Protein AF-A0A0R3Q6Y8-F1 (afdb_monomer_lite)

Organism: NCBI:txid42155

Foldseek 3Di:
DVVVVLVVVVVVLLVLLQVVCVVQVWHWDPVLLVVQVVVVCVVCVPDDSVVSNVSVVVVVVPDDCVHTTDDPDDDDPPDPDDDDPDRDDDDDPDDDDPDD

pLDDT: mean 86.02, std 10.41, range [58.12, 97.0]

Structure (mmCIF, N/CA/C/O backbone):
data_AF-A0A0R3Q6Y8-F1
#
_entry.id   AF-A0A0R3Q6Y8-F1
#
loop_
_atom_site.group_PDB
_atom_site.id
_atom_site.type_symbol
_atom_site.label_atom_id
_atom_site.label_alt_id
_atom_site.label_comp_id
_atom_site.label_asym_id
_atom_site.label_entity_id
_atom_site.label_seq_id
_atom_site.pdbx_PDB_ins_code
_atom_site.Cartn_x
_atom_site.Cartn_y
_atom_site.Cartn_z
_atom_site.occupancy
_atom_site.B_iso_or_equiv
_atom_site.auth_seq_id
_atom_site.auth_comp_id
_atom_site.auth_asym_id
_atom_site.auth_atom_id
_atom_site.pdbx_PDB_model_num
ATOM 1 N N . MET A 1 1 ? -12.384 -2.979 29.293 1.00 61.72 1 MET A N 1
ATOM 2 C CA . MET A 1 1 ? -13.392 -2.872 28.202 1.00 61.72 1 MET A CA 1
ATOM 3 C C . MET A 1 1 ? -12.976 -1.851 27.144 1.00 61.72 1 MET A C 1
ATOM 5 O O . MET A 1 1 ? -13.082 -2.192 25.974 1.00 61.72 1 MET A O 1
ATOM 9 N N . ARG A 1 2 ? -12.433 -0.680 27.525 1.00 60.44 2 ARG A N 1
ATOM 10 C CA . ARG A 1 2 ? -11.865 0.325 26.600 1.00 60.44 2 ARG A CA 1
ATOM 11 C C . ARG A 1 2 ? -10.773 -0.223 25.664 1.00 60.44 2 ARG A C 1
ATOM 13 O O . ARG A 1 2 ? -10.877 -0.033 24.459 1.00 60.44 2 ARG A O 1
ATOM 20 N N . ASP A 1 3 ? -9.827 -1.006 26.180 1.00 65.19 3 ASP A N 1
ATOM 21 C CA . ASP A 1 3 ? -8.700 -1.513 25.368 1.00 65.19 3 ASP A CA 1
ATOM 22 C C . ASP A 1 3 ? -9.150 -2.470 24.254 1.00 65.19 3 ASP A C 1
ATOM 24 O O . ASP A 1 3 ? -8.638 -2.438 23.140 1.00 65.19 3 ASP A O 1
ATOM 28 N N . LYS A 1 4 ? -10.183 -3.286 24.518 1.00 69.50 4 LYS A N 1
ATOM 29 C CA . LYS A 1 4 ? -10.769 -4.190 23.512 1.00 69.50 4 LYS A CA 1
ATOM 30 C C . LYS A 1 4 ? -11.455 -3.419 22.379 1.00 69.50 4 LYS A C 1
ATOM 32 O O . LYS A 1 4 ? -11.383 -3.841 21.229 1.00 69.50 4 LYS A O 1
ATOM 37 N N . GLN A 1 5 ? -12.108 -2.300 22.697 1.00 68.50 5 GLN A N 1
ATOM 38 C CA . GLN A 1 5 ? -12.766 -1.450 21.701 1.00 68.50 5 GLN A CA 1
ATOM 39 C C . GLN A 1 5 ? -11.740 -0.721 20.828 1.00 68.50 5 GLN A C 1
ATOM 41 O O . GLN A 1 5 ? -11.887 -0.705 19.607 1.00 68.50 5 GLN A O 1
ATOM 46 N N . GLN A 1 6 ? -10.659 -0.210 21.420 1.00 70.25 6 GLN A N 1
ATOM 47 C CA . GLN A 1 6 ? -9.568 0.416 20.667 1.00 70.25 6 GLN A CA 1
ATOM 48 C C . GLN A 1 6 ? -8.876 -0.574 19.724 1.00 70.25 6 GLN A C 1
ATOM 50 O O . GLN A 1 6 ? -8.697 -0.267 18.545 1.00 70.25 6 GLN A O 1
ATOM 55 N N . LEU A 1 7 ? -8.591 -1.795 20.196 1.00 73.31 7 LEU A N 1
ATOM 56 C CA . LEU A 1 7 ? -8.047 -2.860 19.346 1.00 73.31 7 LEU A CA 1
ATOM 57 C C . LEU A 1 7 ? -8.984 -3.191 18.173 1.00 73.31 7 LEU A C 1
ATOM 59 O O . LEU A 1 7 ? -8.539 -3.374 17.042 1.00 73.31 7 LEU A O 1
ATOM 63 N N . SER A 1 8 ? -10.295 -3.244 18.435 1.00 80.75 8 SER A N 1
ATOM 64 C CA . SER A 1 8 ? -11.294 -3.538 17.402 1.00 80.75 8 SER A CA 1
ATOM 65 C C . SER A 1 8 ? -11.358 -2.450 16.326 1.00 80.75 8 SER A C 1
ATOM 67 O O . SER A 1 8 ? -11.402 -2.767 15.138 1.00 80.75 8 SER A O 1
ATOM 69 N N . MET A 1 9 ? -11.267 -1.177 16.719 1.00 80.81 9 MET A N 1
ATOM 70 C CA . MET A 1 9 ? -11.310 -0.047 15.791 1.00 80.81 9 MET A CA 1
ATOM 71 C C . MET A 1 9 ? -10.035 0.041 14.944 1.00 80.81 9 MET A C 1
ATOM 73 O O . MET A 1 9 ? -10.101 0.325 13.749 1.00 80.81 9 MET A O 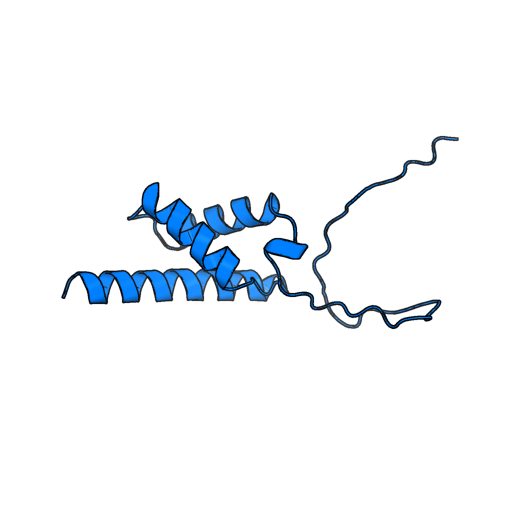1
ATOM 77 N N . LEU A 1 10 ? -8.874 -0.261 15.534 1.00 82.44 10 LEU A N 1
ATOM 78 C CA . LEU A 1 10 ? -7.610 -0.351 14.805 1.00 82.44 10 LEU A CA 1
ATOM 79 C C . LEU A 1 10 ? -7.647 -1.458 13.742 1.00 82.44 10 LEU A C 1
ATOM 81 O O . LEU A 1 10 ? -7.249 -1.227 12.601 1.00 82.44 10 LEU A O 1
ATOM 85 N N . ASN A 1 11 ? -8.191 -2.629 14.075 1.00 87.12 11 ASN A N 1
ATOM 86 C CA . ASN A 1 11 ? -8.338 -3.720 13.110 1.00 87.12 11 ASN A CA 1
ATOM 87 C C . ASN A 1 11 ? -9.257 -3.341 11.939 1.00 87.12 11 ASN A C 1
ATOM 89 O O . ASN A 1 11 ? -8.938 -3.655 10.794 1.00 87.12 11 ASN A O 1
ATOM 93 N N . ILE A 1 12 ? -10.350 -2.615 12.201 1.00 88.75 12 ILE A N 1
ATOM 94 C CA . ILE A 1 12 ? -11.248 -2.107 11.150 1.00 88.75 12 ILE A CA 1
ATOM 95 C C . ILE A 1 12 ? -10.518 -1.107 10.245 1.00 88.75 12 ILE A C 1
ATOM 97 O O . ILE A 1 12 ? -10.590 -1.222 9.020 1.00 88.75 12 ILE A O 1
ATOM 101 N N . LYS A 1 13 ? -9.776 -0.155 10.827 1.00 87.69 13 LYS A N 1
ATOM 102 C CA . LYS A 1 13 ? -8.963 0.816 10.075 1.00 87.69 13 LYS A CA 1
ATOM 103 C C . LYS A 1 13 ? -7.942 0.102 9.183 1.00 87.69 13 LYS A C 1
ATOM 105 O O . LYS A 1 13 ? -7.891 0.360 7.984 1.00 87.69 13 LYS A O 1
ATOM 110 N N . LYS A 1 14 ? -7.192 -0.852 9.741 1.00 91.38 14 LYS A N 1
ATOM 111 C CA . LYS A 1 14 ? -6.192 -1.653 9.017 1.00 91.38 14 LYS A CA 1
ATOM 112 C C . LYS A 1 14 ? -6.810 -2.453 7.867 1.00 91.38 14 LYS A C 1
ATOM 114 O O . LYS A 1 14 ? -6.264 -2.451 6.766 1.00 91.38 14 LYS A O 1
ATOM 119 N N . ALA A 1 15 ? -7.954 -3.097 8.100 1.00 92.94 15 ALA A N 1
ATOM 120 C CA . ALA A 1 15 ? -8.674 -3.840 7.069 1.00 92.94 15 ALA A CA 1
ATOM 121 C C . ALA A 1 15 ? -9.175 -2.922 5.943 1.00 92.94 15 ALA A C 1
ATOM 123 O O . ALA A 1 15 ? -8.996 -3.245 4.774 1.00 92.94 15 ALA A O 1
ATOM 124 N N . SER A 1 16 ? -9.720 -1.752 6.290 1.00 93.44 16 SER A N 1
ATOM 125 C 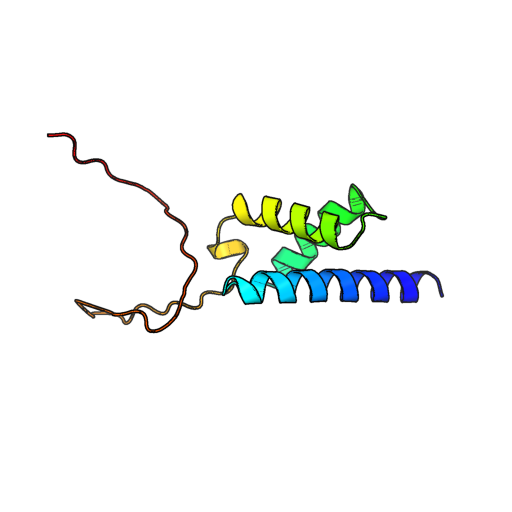CA . SER A 1 16 ? -10.223 -0.770 5.317 1.00 93.44 16 SER A CA 1
ATOM 126 C C . SER A 1 16 ? -9.102 -0.215 4.432 1.00 93.44 16 SER A C 1
ATOM 128 O O . SER A 1 16 ? -9.261 -0.086 3.219 1.00 93.44 16 SER A O 1
ATOM 130 N N . VAL A 1 17 ? -7.934 0.059 5.026 1.00 95.19 17 VAL A N 1
ATOM 131 C CA . VAL A 1 17 ? -6.724 0.434 4.284 1.00 95.19 17 VAL A CA 1
ATOM 132 C C . VAL A 1 17 ? -6.312 -0.693 3.337 1.00 95.19 17 VAL A C 1
ATOM 134 O O . VAL A 1 17 ? -6.153 -0.462 2.141 1.00 95.19 17 VAL A O 1
ATOM 137 N N . ALA A 1 18 ? -6.173 -1.923 3.839 1.00 94.38 18 ALA A N 1
ATOM 138 C CA . ALA A 1 18 ? -5.772 -3.062 3.016 1.00 94.38 18 ALA A CA 1
ATOM 139 C C . ALA A 1 18 ? -6.741 -3.308 1.844 1.00 94.38 18 ALA A C 1
ATOM 141 O O . ALA A 1 18 ? -6.294 -3.584 0.729 1.00 94.38 18 ALA A O 1
ATOM 142 N N . GLU A 1 19 ? -8.048 -3.154 2.074 1.00 95.06 19 GLU A N 1
ATOM 143 C CA . GLU A 1 19 ? -9.069 -3.275 1.036 1.00 95.06 19 GLU A CA 1
ATOM 144 C C . GLU A 1 19 ? -8.869 -2.231 -0.067 1.00 95.06 19 GLU A C 1
ATOM 146 O O . GLU A 1 19 ? -8.837 -2.593 -1.244 1.00 95.06 19 GLU A O 1
ATOM 151 N N . LEU A 1 20 ? -8.678 -0.952 0.276 1.00 94.44 20 LEU A N 1
ATOM 152 C CA . LEU A 1 20 ? -8.466 0.077 -0.742 1.00 94.44 20 LEU A CA 1
ATOM 153 C C . LEU A 1 20 ? -7.191 -0.184 -1.551 1.00 94.44 20 LEU A C 1
ATOM 155 O O . LEU A 1 20 ? -7.228 -0.156 -2.777 1.00 94.44 20 LEU A O 1
ATOM 159 N N . PHE A 1 21 ? -6.072 -0.476 -0.888 1.00 95.12 21 PHE A N 1
ATOM 160 C CA . PHE A 1 21 ? -4.806 -0.730 -1.579 1.00 95.12 21 PHE A CA 1
ATOM 161 C C . PHE A 1 21 ? -4.877 -1.950 -2.506 1.00 95.12 21 PHE A C 1
ATOM 163 O O . PHE A 1 21 ? -4.272 -1.940 -3.581 1.00 95.12 21 PHE A O 1
ATOM 170 N N . SER A 1 22 ? -5.678 -2.962 -2.154 1.00 93.50 22 SER A N 1
ATOM 171 C CA . SER A 1 22 ? -5.907 -4.113 -3.030 1.00 93.50 22 SER A CA 1
ATOM 172 C C . SER A 1 22 ? -6.559 -3.728 -4.365 1.00 93.50 22 SER A C 1
ATOM 174 O O . SER A 1 22 ? -6.203 -4.309 -5.390 1.00 93.50 22 SER A O 1
ATOM 176 N N . LYS A 1 23 ? -7.413 -2.689 -4.385 1.00 93.25 23 LYS A N 1
ATOM 177 C CA . LYS A 1 23 ? -8.035 -2.145 -5.611 1.00 93.25 23 LYS A CA 1
ATOM 178 C C . LYS A 1 23 ? -7.012 -1.480 -6.539 1.00 93.25 23 LYS A C 1
ATOM 180 O O . LYS A 1 23 ? -7.251 -1.393 -7.735 1.00 93.25 23 LYS A O 1
ATOM 185 N N . PHE A 1 24 ? -5.860 -1.072 -6.005 1.00 90.75 24 PHE A N 1
ATOM 186 C CA . PHE A 1 24 ? -4.722 -0.540 -6.763 1.00 90.75 24 PHE A CA 1
ATOM 187 C C . PHE A 1 24 ? -3.648 -1.594 -7.058 1.00 90.75 24 PHE A C 1
ATOM 189 O O . PHE A 1 24 ? -2.514 -1.253 -7.380 1.00 90.75 24 PHE A O 1
ATOM 196 N N . ASN A 1 25 ? -3.967 -2.884 -6.912 1.00 91.62 25 ASN A N 1
ATOM 197 C CA . ASN A 1 25 ? -3.019 -3.992 -7.049 1.00 91.62 25 ASN A CA 1
ATOM 198 C C . ASN A 1 25 ? -1.841 -3.944 -6.060 1.00 91.62 25 ASN A C 1
ATOM 200 O O . ASN A 1 25 ? -0.863 -4.679 -6.224 1.00 91.62 25 ASN A O 1
ATOM 204 N N . VAL A 1 26 ? -1.955 -3.180 -4.974 1.00 94.19 26 VAL A N 1
ATOM 205 C CA . VAL A 1 26 ? -0.930 -3.074 -3.933 1.00 94.19 26 VAL A CA 1
ATOM 206 C C . VAL A 1 26 ? -1.246 -4.029 -2.789 1.00 94.19 26 VAL A C 1
ATOM 208 O O . VAL A 1 26 ? -2.374 -4.135 -2.315 1.00 94.19 26 VAL A O 1
ATOM 211 N N . THR A 1 27 ? -0.221 -4.727 -2.308 1.00 95.44 27 THR A N 1
ATOM 212 C CA . THR A 1 27 ? -0.304 -5.505 -1.071 1.00 95.44 27 THR A CA 1
ATOM 213 C C . THR A 1 27 ? 0.720 -4.955 -0.097 1.00 95.44 27 THR A C 1
ATOM 215 O O . THR A 1 27 ? 1.916 -5.185 -0.262 1.00 95.44 27 THR A O 1
ATOM 218 N N . LEU A 1 28 ? 0.259 -4.214 0.908 1.00 96.56 28 LEU A N 1
ATOM 219 C CA . LEU A 1 28 ? 1.136 -3.610 1.907 1.00 96.56 28 LEU A CA 1
ATOM 220 C C . LEU A 1 28 ? 1.815 -4.679 2.771 1.00 96.56 28 LEU A C 1
ATOM 222 O O . LEU A 1 28 ? 1.260 -5.752 3.043 1.00 96.56 28 LEU A O 1
ATOM 226 N N . LYS A 1 29 ? 3.033 -4.387 3.224 1.00 96.94 29 LYS A N 1
ATOM 227 C CA . LYS A 1 29 ? 3.659 -5.167 4.289 1.00 96.94 29 LYS A CA 1
ATOM 228 C C . LYS A 1 29 ? 2.989 -4.826 5.609 1.00 96.94 29 LYS A C 1
ATOM 230 O O . LYS A 1 29 ? 2.767 -3.665 5.931 1.00 96.94 29 LYS A O 1
ATOM 235 N N . GLU A 1 30 ? 2.709 -5.860 6.388 1.00 94.69 30 GLU A N 1
ATOM 236 C CA . GLU A 1 30 ? 1.996 -5.701 7.650 1.00 94.69 30 GLU A CA 1
ATOM 237 C C . GLU A 1 30 ? 2.793 -4.892 8.678 1.00 94.69 30 GLU A C 1
ATOM 239 O O . GLU A 1 30 ? 2.220 -4.016 9.314 1.00 94.69 30 GLU A O 1
ATOM 244 N N . ALA A 1 31 ? 4.100 -5.150 8.798 1.00 95.50 31 ALA A N 1
ATOM 245 C CA . ALA A 1 31 ? 4.976 -4.413 9.708 1.00 95.50 31 ALA A CA 1
ATOM 246 C C . ALA A 1 31 ? 4.974 -2.909 9.397 1.00 95.50 31 ALA A C 1
ATOM 248 O O . ALA A 1 31 ? 4.678 -2.109 10.274 1.00 95.50 31 ALA A O 1
ATOM 249 N N . TRP A 1 32 ? 5.165 -2.549 8.123 1.00 97.00 32 TRP A N 1
ATOM 250 C CA . TRP A 1 32 ? 5.128 -1.157 7.673 1.00 97.00 32 TRP A CA 1
ATOM 251 C C . TRP A 1 32 ? 3.776 -0.489 7.961 1.00 97.00 32 TRP A C 1
ATOM 253 O O . TRP A 1 32 ? 3.729 0.620 8.479 1.00 97.00 32 TRP A O 1
ATOM 263 N N . LEU A 1 33 ? 2.658 -1.171 7.681 1.00 95.38 33 LEU A N 1
ATOM 264 C CA . LEU A 1 33 ? 1.330 -0.618 7.958 1.00 95.38 33 LEU A CA 1
ATOM 265 C C . LEU A 1 33 ? 1.090 -0.425 9.463 1.00 95.38 33 LEU A C 1
ATOM 267 O O . LEU A 1 33 ? 0.470 0.559 9.856 1.00 95.38 33 LEU A O 1
ATOM 271 N N . ASN A 1 34 ? 1.571 -1.344 10.302 1.00 93.50 34 ASN A N 1
ATOM 272 C CA . ASN A 1 34 ? 1.470 -1.201 11.752 1.00 93.50 34 ASN A CA 1
ATOM 273 C C . ASN A 1 34 ? 2.268 0.016 12.243 1.00 93.50 34 ASN A C 1
ATOM 275 O O . ASN A 1 34 ? 1.715 0.812 12.991 1.00 93.50 34 ASN A O 1
ATOM 279 N N . GLU A 1 35 ? 3.508 0.191 11.776 1.00 93.69 35 GLU A N 1
ATOM 280 C CA . GLU A 1 35 ? 4.363 1.337 12.127 1.00 93.69 35 GLU A CA 1
ATOM 281 C C . GLU A 1 35 ? 3.724 2.669 11.713 1.00 93.69 35 GLU A C 1
ATOM 283 O O . GLU A 1 35 ? 3.662 3.610 12.504 1.00 93.69 35 GLU A O 1
ATOM 288 N N . VAL A 1 36 ? 3.180 2.745 10.494 1.00 93.56 36 VAL A N 1
ATOM 289 C CA . VAL A 1 36 ? 2.484 3.950 10.020 1.00 93.56 36 VAL A CA 1
ATOM 290 C C . VAL A 1 36 ? 1.239 4.229 10.855 1.00 93.56 36 VAL A C 1
ATOM 292 O O . VAL A 1 36 ? 0.999 5.371 11.229 1.00 93.56 36 VAL A O 1
ATOM 295 N N . LEU A 1 37 ? 0.432 3.212 11.165 1.00 90.50 37 LEU A N 1
ATOM 296 C CA . LEU A 1 37 ? -0.763 3.408 11.985 1.00 90.50 37 LEU A CA 1
ATOM 297 C C . LEU A 1 37 ? -0.417 3.812 13.421 1.00 90.50 37 LEU A C 1
ATOM 299 O O . LEU A 1 37 ? -1.129 4.639 13.977 1.00 90.50 37 LEU A O 1
ATOM 303 N N . GLU A 1 38 ? 0.658 3.280 14.001 1.00 89.06 38 GLU A N 1
ATOM 304 C CA . GLU A 1 38 ? 1.161 3.691 15.316 1.00 89.06 38 GLU A CA 1
ATOM 305 C C . GLU A 1 38 ? 1.605 5.160 15.297 1.00 89.06 38 GLU A C 1
ATOM 307 O O . GLU A 1 38 ? 1.151 5.954 16.121 1.00 89.06 38 GLU A O 1
ATOM 312 N N . TYR A 1 39 ? 2.387 5.554 14.288 1.00 88.69 39 TYR A N 1
ATOM 313 C CA . TYR A 1 39 ? 2.785 6.945 14.075 1.00 88.69 39 TYR A CA 1
ATOM 314 C C . TYR A 1 39 ? 1.572 7.880 13.927 1.00 88.69 39 TYR A C 1
ATOM 316 O O . TYR A 1 39 ? 1.476 8.908 14.596 1.00 88.69 39 TYR A O 1
ATOM 324 N N . LEU A 1 40 ? 0.591 7.502 13.103 1.00 85.38 40 LEU A N 1
ATOM 325 C CA . LEU A 1 40 ? -0.618 8.299 12.887 1.00 85.38 40 LEU A CA 1
ATOM 326 C C . LEU A 1 40 ? -1.548 8.320 14.108 1.00 85.38 40 LEU A C 1
ATOM 328 O O . LEU A 1 40 ? -2.275 9.293 14.293 1.00 85.38 40 LEU A O 1
ATOM 332 N N . GLN A 1 41 ? -1.555 7.275 14.939 1.00 75.56 41 GLN A N 1
ATOM 333 C CA . GLN A 1 41 ? -2.324 7.243 16.185 1.00 75.56 41 GLN A CA 1
ATOM 334 C C . GLN A 1 41 ? -1.763 8.195 17.238 1.00 75.56 41 GLN A C 1
ATOM 336 O O . GLN A 1 41 ? -2.555 8.814 17.949 1.00 75.56 41 GLN A O 1
ATOM 341 N N . LEU A 1 42 ? -0.436 8.340 17.312 1.00 59.81 42 LEU A N 1
ATOM 342 C CA . LEU A 1 42 ? 0.213 9.322 18.187 1.00 59.81 42 LEU A CA 1
ATOM 343 C C . LEU A 1 42 ? -0.192 10.756 17.817 1.00 59.81 42 LEU A C 1
ATOM 345 O O . LEU A 1 42 ? -0.391 11.584 18.701 1.00 59.81 42 LEU A O 1
ATOM 349 N N . GLU A 1 43 ? -0.387 11.023 16.526 1.00 59.62 43 GLU A N 1
ATOM 350 C CA . GLU A 1 43 ? -0.742 12.349 16.012 1.00 59.62 43 GLU A CA 1
ATOM 351 C C . GLU A 1 43 ? -2.265 12.597 15.943 1.00 59.62 43 GLU A C 1
ATOM 353 O O . GLU A 1 43 ? -2.716 13.738 16.051 1.00 59.62 43 GLU A O 1
ATOM 358 N N . ARG A 1 44 ? -3.090 11.557 15.719 1.00 65.62 44 ARG A N 1
ATOM 359 C CA . ARG A 1 44 ? -4.531 11.679 15.397 1.00 65.62 44 ARG A CA 1
ATOM 360 C C . ARG A 1 44 ? -5.378 10.483 15.862 1.00 65.62 44 ARG A C 1
ATOM 362 O O . ARG A 1 44 ? -6.078 9.858 15.059 1.00 65.62 44 ARG A O 1
ATOM 369 N N . ALA A 1 45 ? -5.352 10.175 17.160 1.00 61.56 45 ALA A N 1
ATOM 370 C CA . ALA A 1 45 ? -6.038 9.024 17.771 1.00 61.56 45 ALA A CA 1
ATOM 371 C C . ALA A 1 45 ? -7.519 8.827 17.346 1.00 61.56 45 ALA A C 1
ATOM 373 O O . ALA A 1 45 ? -7.966 7.685 17.196 1.00 61.56 45 ALA A O 1
ATOM 374 N N . ASP A 1 46 ? -8.243 9.910 17.039 1.00 74.00 46 ASP A N 1
ATOM 375 C CA . ASP A 1 46 ? -9.674 9.893 16.693 1.00 74.00 46 ASP A CA 1
ATOM 376 C C . ASP A 1 46 ? -9.990 10.115 15.202 1.00 74.00 46 ASP A C 1
ATOM 378 O O . ASP A 1 46 ? -11.149 10.307 14.838 1.00 74.00 46 ASP A O 1
ATOM 382 N N . ALA A 1 47 ? -8.995 10.066 14.308 1.00 82.81 47 ALA A N 1
ATOM 383 C CA . ALA A 1 47 ? -9.253 10.218 12.874 1.00 82.81 47 ALA A CA 1
ATOM 384 C C . ALA A 1 47 ? -10.209 9.130 12.347 1.00 82.81 47 ALA A C 1
ATOM 386 O O . ALA A 1 47 ? -10.090 7.945 12.697 1.00 82.81 47 ALA A O 1
ATOM 387 N N . ASP A 1 48 ? -11.143 9.535 11.489 1.00 88.50 48 ASP A N 1
ATOM 388 C CA . ASP A 1 48 ? -12.070 8.634 10.814 1.00 88.50 48 ASP A CA 1
ATOM 389 C C . ASP A 1 48 ? -11.356 7.773 9.754 1.00 88.50 48 ASP A C 1
ATOM 391 O O . ASP A 1 48 ? -10.192 7.987 9.403 1.00 88.50 48 ASP A O 1
ATOM 395 N N . ILE A 1 49 ? -12.035 6.728 9.271 1.00 89.50 49 ILE A N 1
ATOM 396 C CA . ILE A 1 49 ? -11.444 5.764 8.330 1.00 89.50 49 ILE A CA 1
ATOM 397 C C . ILE A 1 49 ? -10.975 6.439 7.024 1.00 89.50 49 ILE A C 1
ATOM 399 O O . ILE A 1 49 ? -9.844 6.161 6.624 1.00 89.50 49 ILE A O 1
ATOM 403 N N . PRO A 1 50 ? -11.755 7.330 6.374 1.00 91.88 50 PRO A N 1
ATOM 404 C CA . PRO A 1 50 ? -11.299 8.042 5.179 1.00 91.88 50 PRO A CA 1
ATOM 405 C C . PRO A 1 50 ? -10.020 8.853 5.404 1.00 91.88 50 PRO A C 1
ATOM 407 O O . PRO A 1 50 ? -9.096 8.759 4.597 1.00 91.88 50 PRO A O 1
ATOM 410 N N . THR A 1 51 ? -9.919 9.583 6.521 1.00 91.75 51 THR A N 1
ATOM 411 C CA . THR A 1 51 ? -8.707 10.347 6.848 1.00 91.75 51 THR A CA 1
ATOM 412 C C . THR A 1 51 ? -7.513 9.422 7.061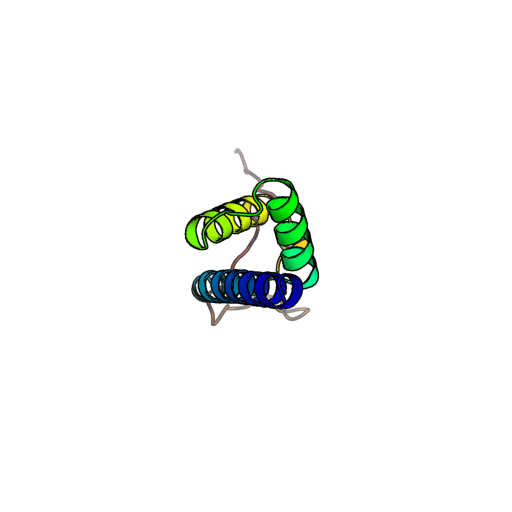 1.00 91.75 51 THR A C 1
ATOM 414 O O . THR A 1 51 ? -6.434 9.683 6.538 1.00 91.75 51 THR A O 1
ATOM 417 N N . ILE A 1 52 ? -7.688 8.311 7.785 1.00 91.88 52 ILE A N 1
ATOM 418 C CA . ILE A 1 52 ? -6.615 7.325 7.984 1.00 91.88 52 ILE A CA 1
ATOM 419 C C . ILE A 1 52 ? -6.149 6.744 6.650 1.00 91.88 52 ILE A C 1
ATOM 421 O O . ILE A 1 52 ? -4.950 6.633 6.416 1.00 91.88 52 ILE A O 1
ATOM 425 N N . ILE A 1 53 ? -7.083 6.400 5.767 1.00 93.25 53 ILE A N 1
ATOM 426 C CA . ILE A 1 53 ? -6.775 5.896 4.432 1.00 93.25 53 ILE A CA 1
ATOM 427 C C . ILE A 1 53 ? -5.941 6.908 3.645 1.00 93.25 53 ILE A C 1
ATOM 429 O O . ILE A 1 53 ? -4.910 6.532 3.087 1.00 93.25 53 ILE A O 1
ATOM 433 N N . GLN A 1 54 ? -6.362 8.175 3.620 1.00 93.81 54 GLN A N 1
ATOM 434 C CA . GLN A 1 54 ? -5.636 9.231 2.924 1.00 93.81 54 GLN A CA 1
ATOM 435 C C . GLN A 1 54 ? -4.221 9.399 3.491 1.00 93.81 54 GLN A C 1
ATOM 437 O O . GLN A 1 54 ? -3.255 9.417 2.733 1.00 93.81 54 GLN A O 1
ATOM 442 N N . LEU A 1 55 ? -4.079 9.453 4.816 1.00 93.56 55 LEU A N 1
ATOM 443 C CA . LEU A 1 55 ? -2.779 9.621 5.464 1.00 93.56 55 LEU A CA 1
ATOM 444 C C . LEU A 1 55 ? -1.852 8.428 5.206 1.00 93.56 55 LEU A C 1
ATOM 446 O O . LEU A 1 55 ? -0.676 8.620 4.909 1.00 93.56 55 LEU A O 1
ATOM 450 N N . VAL A 1 56 ? -2.361 7.193 5.262 1.00 95.12 56 VAL A N 1
ATOM 451 C CA . VAL A 1 56 ? -1.562 6.006 4.916 1.00 95.12 56 VAL A CA 1
ATOM 452 C C . VAL A 1 56 ? -1.165 6.026 3.440 1.00 95.12 56 VAL A C 1
ATOM 454 O O . VAL A 1 56 ? -0.041 5.656 3.109 1.00 95.12 56 VAL A O 1
ATOM 457 N N . TYR A 1 57 ? -2.058 6.469 2.552 1.00 95.56 57 TYR A N 1
ATOM 458 C CA . TYR A 1 57 ? -1.750 6.642 1.134 1.00 95.56 57 TYR A CA 1
ATOM 459 C C . TYR A 1 57 ? -0.624 7.654 0.905 1.00 95.56 57 TYR A C 1
ATOM 461 O O . TYR A 1 57 ? 0.321 7.356 0.177 1.00 95.56 57 TYR A O 1
ATOM 469 N N . GLU A 1 58 ? -0.671 8.806 1.572 1.00 94.94 58 GLU A N 1
ATOM 470 C CA . GLU A 1 58 ? 0.389 9.815 1.512 1.00 94.94 58 GLU A CA 1
ATOM 471 C C . GLU A 1 58 ? 1.723 9.254 2.029 1.00 94.94 58 GLU A C 1
ATOM 473 O O . GLU A 1 58 ? 2.738 9.348 1.341 1.00 94.94 58 GLU A O 1
ATOM 478 N N . GLN A 1 59 ? 1.724 8.582 3.187 1.00 95.62 59 GLN A N 1
ATOM 479 C CA . GLN A 1 59 ? 2.926 7.930 3.726 1.00 95.62 59 GLN A CA 1
ATOM 480 C C . GLN A 1 59 ? 3.484 6.863 2.773 1.00 95.62 59 GLN A C 1
ATOM 482 O O . GLN A 1 59 ? 4.699 6.743 2.605 1.00 95.62 59 GLN A O 1
ATOM 487 N N . TRP A 1 60 ? 2.611 6.096 2.118 1.00 96.88 60 TRP A N 1
ATOM 488 C CA . TRP A 1 60 ? 3.009 5.092 1.135 1.00 96.88 60 TRP A CA 1
ATOM 489 C C . TRP A 1 60 ? 3.639 5.719 -0.113 1.00 96.88 60 TRP A C 1
ATOM 491 O O . TRP A 1 60 ? 4.658 5.215 -0.581 1.00 96.88 60 TRP A O 1
ATOM 501 N N . LEU A 1 61 ? 3.080 6.825 -0.616 1.00 95.38 61 LEU A N 1
ATOM 502 C CA . LEU A 1 61 ? 3.560 7.515 -1.816 1.00 95.38 61 LEU A CA 1
ATOM 503 C C . LEU A 1 61 ? 5.004 8.017 -1.665 1.00 95.38 61 LEU A C 1
ATOM 505 O O . LEU A 1 61 ? 5.772 7.989 -2.625 1.00 95.38 61 LEU A O 1
ATOM 509 N N . PHE A 1 62 ? 5.380 8.441 -0.456 1.00 95.00 62 PHE A N 1
ATOM 510 C CA . PHE A 1 62 ? 6.738 8.888 -0.132 1.00 95.00 62 PHE A CA 1
ATOM 511 C C . PHE A 1 62 ? 7.651 7.772 0.402 1.00 95.00 62 PHE A C 1
ATOM 513 O O . PHE A 1 62 ? 8.819 8.021 0.699 1.00 95.00 62 PHE A O 1
ATOM 520 N N . SER A 1 63 ? 7.154 6.539 0.507 1.00 95.50 63 SER A N 1
ATOM 521 C CA . SER A 1 63 ? 7.938 5.388 0.955 1.00 95.50 63 SER A CA 1
ATOM 522 C C . SER A 1 63 ? 8.594 4.657 -0.212 1.00 95.50 63 SER A C 1
ATOM 524 O O . SER A 1 63 ? 8.052 4.572 -1.313 1.00 95.50 63 SER A O 1
ATOM 526 N N . GLU A 1 64 ? 9.736 4.015 0.039 1.00 95.19 64 GLU A N 1
ATOM 527 C CA . GLU A 1 64 ? 10.241 3.031 -0.915 1.00 95.19 64 GLU A CA 1
ATOM 528 C C . GLU A 1 64 ? 9.313 1.808 -0.982 1.00 95.19 64 GLU A C 1
ATOM 530 O O . GLU A 1 64 ? 9.020 1.190 0.048 1.00 95.19 64 GLU A O 1
ATOM 535 N N . LEU A 1 65 ? 8.915 1.385 -2.190 1.00 94.25 65 LEU A N 1
ATOM 536 C CA . LEU A 1 65 ? 8.079 0.190 -2.380 1.00 94.25 65 LEU A CA 1
ATOM 537 C C . LEU A 1 65 ? 8.740 -1.077 -1.830 1.00 94.25 65 LEU A C 1
ATOM 539 O O . LEU A 1 65 ? 8.047 -1.963 -1.332 1.00 94.25 65 LEU A O 1
ATOM 543 N N . SER A 1 66 ? 10.074 -1.148 -1.871 1.00 93.25 66 SER A N 1
ATOM 544 C CA . SER A 1 66 ? 10.865 -2.221 -1.257 1.00 93.25 66 SER A CA 1
ATOM 545 C C . SER A 1 66 ? 10.605 -2.358 0.238 1.00 93.25 66 SER A C 1
ATOM 547 O O . SER A 1 66 ? 10.738 -3.465 0.755 1.00 93.25 66 SER A O 1
ATOM 549 N N . ASN A 1 67 ? 10.203 -1.286 0.924 1.00 95.56 67 ASN A N 1
ATOM 550 C CA . ASN A 1 67 ? 9.922 -1.270 2.356 1.00 95.56 67 ASN A CA 1
ATOM 551 C C . ASN A 1 67 ? 8.425 -1.419 2.633 1.00 95.56 67 ASN A C 1
ATOM 553 O O . ASN A 1 67 ? 8.050 -2.238 3.470 1.00 95.56 67 ASN A O 1
ATOM 557 N N . SER A 1 68 ? 7.577 -0.709 1.888 1.00 96.38 68 SER A N 1
ATOM 558 C CA . SER A 1 68 ? 6.139 -0.611 2.169 1.00 96.38 68 SER A CA 1
ATOM 559 C C . SER A 1 68 ? 5.288 -1.727 1.562 1.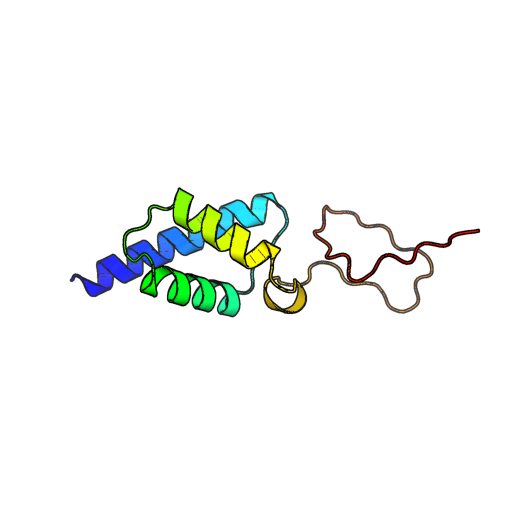00 96.38 68 SER A C 1
ATOM 561 O O . SER A 1 68 ? 4.222 -2.055 2.083 1.00 96.38 68 SER A O 1
ATOM 563 N N . THR A 1 69 ? 5.743 -2.342 0.467 1.00 96.06 69 THR A N 1
ATOM 564 C CA . THR A 1 69 ? 4.903 -3.182 -0.399 1.00 96.06 69 THR A CA 1
ATOM 565 C C . THR A 1 69 ? 5.496 -4.578 -0.578 1.00 96.06 69 THR A C 1
ATOM 567 O O . THR A 1 69 ? 6.711 -4.772 -0.632 1.00 96.06 69 THR A O 1
ATOM 570 N N . ARG A 1 70 ? 4.638 -5.599 -0.640 1.00 93.69 70 ARG A N 1
ATOM 571 C CA . ARG A 1 70 ? 5.045 -6.966 -0.975 1.00 93.69 70 ARG A CA 1
ATOM 572 C C . ARG A 1 70 ? 5.300 -7.066 -2.485 1.00 93.69 70 ARG A C 1
ATOM 574 O O . ARG A 1 70 ? 4.423 -6.687 -3.262 1.00 93.69 70 ARG A O 1
ATOM 581 N N . PRO A 1 71 ? 6.455 -7.598 -2.918 1.00 87.88 71 PRO A N 1
ATOM 582 C CA . PRO A 1 71 ? 6.762 -7.722 -4.337 1.00 87.88 71 PRO A CA 1
ATOM 583 C C . PRO A 1 71 ? 5.818 -8.729 -5.007 1.00 87.88 71 PRO A C 1
ATOM 585 O O . PRO A 1 71 ? 5.695 -9.866 -4.550 1.00 87.88 71 PRO A O 1
ATOM 588 N N . LYS A 1 72 ? 5.169 -8.308 -6.098 1.00 83.75 72 LYS A N 1
ATOM 589 C CA . LYS A 1 72 ? 4.354 -9.178 -6.967 1.00 83.75 72 LYS A CA 1
ATOM 590 C C . LYS A 1 72 ? 5.073 -9.570 -8.255 1.00 83.75 72 LYS A C 1
ATOM 592 O O . LYS A 1 72 ? 4.873 -10.671 -8.753 1.00 83.75 72 LYS A O 1
ATOM 597 N N . ILE A 1 73 ? 5.947 -8.699 -8.758 1.00 80.44 73 ILE A N 1
ATOM 598 C CA . ILE A 1 73 ? 6.734 -8.963 -9.962 1.00 80.44 73 ILE A CA 1
ATOM 599 C C . ILE A 1 73 ? 7.892 -9.890 -9.596 1.00 80.44 73 ILE A C 1
ATOM 601 O O . ILE A 1 73 ? 8.692 -9.584 -8.709 1.00 80.44 73 ILE A O 1
ATOM 605 N N . ARG A 1 74 ? 8.006 -11.008 -10.310 1.00 76.38 74 ARG A N 1
ATOM 606 C CA . ARG A 1 74 ? 9.209 -11.841 -10.328 1.00 76.38 74 ARG A CA 1
ATOM 607 C C . ARG A 1 74 ? 9.772 -11.781 -11.734 1.00 76.38 74 ARG A C 1
ATOM 609 O O . ARG A 1 74 ? 9.161 -12.312 -12.651 1.00 76.38 74 ARG A O 1
ATOM 616 N N . LEU A 1 75 ? 10.907 -11.108 -11.899 1.00 75.69 75 LEU A N 1
ATOM 617 C CA . LEU A 1 75 ? 11.602 -11.098 -13.179 1.00 75.69 75 LEU A CA 1
ATOM 618 C C . LEU A 1 75 ? 12.350 -12.430 -13.325 1.00 75.69 75 LEU A C 1
ATOM 620 O O . LEU A 1 75 ? 13.190 -12.733 -12.471 1.00 75.69 75 LEU A O 1
ATOM 624 N N . PRO A 1 76 ? 12.036 -13.248 -14.341 1.00 78.19 76 PRO A N 1
ATOM 625 C CA . PRO A 1 76 ? 12.760 -14.485 -14.575 1.00 78.19 76 PRO A CA 1
ATOM 626 C C . PRO A 1 76 ? 14.228 -14.166 -14.881 1.00 78.19 76 PRO A C 1
ATOM 628 O O . PRO A 1 76 ? 14.522 -13.278 -15.690 1.00 78.19 76 PRO A O 1
ATOM 631 N N . PRO A 1 77 ? 15.179 -14.855 -14.228 1.00 75.88 77 PRO A N 1
ATOM 632 C CA . PRO A 1 77 ? 16.578 -14.648 -14.537 1.00 75.88 77 PRO A CA 1
ATOM 633 C C . PRO A 1 77 ? 16.819 -15.117 -15.980 1.00 75.88 77 PRO A C 1
ATOM 635 O O . PRO A 1 77 ? 16.360 -16.187 -16.373 1.00 75.88 77 PRO A O 1
ATOM 638 N N . PHE A 1 78 ? 17.550 -14.319 -16.760 1.00 77.12 78 PHE A N 1
ATOM 639 C CA . PHE A 1 78 ? 17.996 -14.627 -18.131 1.00 77.12 78 PHE A CA 1
ATOM 640 C C . PHE A 1 78 ? 16.969 -14.485 -19.272 1.00 77.12 78 PHE A C 1
ATOM 642 O O . PHE A 1 78 ? 17.320 -14.759 -20.423 1.00 77.12 78 PHE A O 1
ATOM 649 N N . GLU A 1 79 ? 15.750 -13.995 -19.029 1.00 77.81 79 GLU A N 1
ATOM 650 C CA . GLU A 1 79 ? 14.841 -13.658 -20.133 1.00 77.81 79 GLU A CA 1
ATOM 651 C C . GLU A 1 79 ? 15.205 -12.324 -20.795 1.00 77.81 79 GLU A C 1
ATOM 653 O O . GLU A 1 79 ? 15.407 -11.302 -20.143 1.00 77.81 79 GLU A O 1
ATOM 658 N N . LYS A 1 80 ? 15.255 -12.321 -22.134 1.00 77.56 80 LYS A N 1
ATOM 659 C CA . LYS A 1 80 ? 15.469 -11.099 -22.931 1.00 77.56 80 LYS A CA 1
ATOM 660 C C . LYS A 1 80 ? 14.206 -10.247 -23.065 1.00 77.56 80 LYS A C 1
ATOM 662 O O . LYS A 1 80 ? 14.301 -9.067 -23.391 1.00 77.56 80 LYS A O 1
ATOM 667 N N . LYS A 1 81 ? 13.034 -10.861 -22.903 1.00 80.75 81 LYS A N 1
ATOM 668 C CA . LYS A 1 81 ? 11.718 -10.228 -22.991 1.00 80.75 81 LYS A CA 1
ATOM 669 C C . LYS A 1 81 ? 10.789 -10.945 -22.027 1.00 80.75 81 LYS A C 1
ATOM 671 O O . LYS A 1 81 ? 10.676 -12.160 -22.110 1.00 80.75 81 LYS A O 1
ATOM 676 N N . THR A 1 82 ? 10.096 -10.174 -21.206 1.00 79.62 82 THR A N 1
ATOM 677 C CA . THR A 1 82 ? 9.047 -10.653 -20.310 1.00 79.62 82 THR A CA 1
ATOM 678 C C . THR A 1 82 ? 7.816 -9.788 -20.549 1.00 79.62 82 THR A C 1
ATOM 680 O O . THR A 1 82 ? 7.937 -8.581 -20.769 1.00 79.62 82 THR A O 1
ATOM 683 N N . ALA A 1 83 ? 6.640 -10.407 -20.536 1.00 82.06 83 ALA A N 1
ATOM 684 C CA . ALA A 1 83 ? 5.363 -9.710 -20.540 1.00 82.06 83 ALA A CA 1
ATOM 685 C C . ALA A 1 83 ? 4.737 -9.812 -19.146 1.00 82.06 83 ALA A C 1
ATOM 687 O O . ALA A 1 83 ? 4.883 -10.831 -18.474 1.00 82.06 83 ALA A O 1
ATOM 688 N N . LEU A 1 84 ? 4.056 -8.752 -18.720 1.00 82.88 84 LEU A N 1
ATOM 689 C CA . LEU A 1 84 ? 3.250 -8.753 -17.505 1.00 82.88 84 LEU A CA 1
ATOM 690 C C . LEU A 1 84 ? 1.809 -9.084 -17.896 1.00 82.88 84 LEU A C 1
ATOM 692 O O . LEU A 1 84 ? 1.259 -8.470 -18.807 1.00 82.88 84 LEU A O 1
ATOM 696 N N . ASP A 1 85 ? 1.225 -10.067 -17.223 1.00 84.00 85 ASP A N 1
ATOM 697 C CA . ASP A 1 85 ? -0.157 -10.522 -17.412 1.00 84.00 85 ASP A CA 1
ATOM 698 C C . ASP A 1 85 ? -1.152 -9.824 -16.472 1.00 84.00 85 ASP A C 1
ATOM 700 O O . ASP A 1 85 ? -2.356 -10.068 -16.530 1.00 84.00 85 ASP A O 1
ATOM 704 N N . SER A 1 86 ? -0.643 -8.968 -15.588 1.00 84.06 86 SER A N 1
ATOM 705 C CA . SER A 1 86 ? -1.394 -8.329 -14.520 1.00 84.06 86 SER A CA 1
ATOM 706 C C . SER A 1 86 ? -0.896 -6.911 -14.268 1.00 84.06 86 SER A C 1
ATOM 708 O O . SER A 1 86 ? 0.272 -6.580 -14.498 1.00 84.06 86 SER A O 1
ATOM 710 N N . ASP A 1 87 ? -1.803 -6.073 -13.774 1.00 88.25 87 ASP A N 1
ATOM 711 C CA . ASP A 1 87 ? -1.490 -4.707 -13.382 1.00 88.25 87 ASP A CA 1
ATOM 712 C C . ASP A 1 87 ? -0.588 -4.709 -12.148 1.00 88.25 87 ASP A C 1
ATOM 714 O O . ASP A 1 87 ? -0.879 -5.330 -11.118 1.00 88.25 87 ASP A O 1
ATOM 718 N N . VAL A 1 88 ? 0.518 -3.976 -12.243 1.00 87.94 88 VAL A N 1
ATOM 719 C CA . VAL A 1 88 ? 1.529 -3.906 -11.191 1.00 87.94 88 VAL A CA 1
ATOM 720 C C . VAL A 1 88 ? 1.943 -2.469 -10.934 1.00 87.94 88 VAL A C 1
ATOM 722 O O . VAL A 1 88 ? 2.099 -1.662 -11.847 1.00 87.94 88 VAL A O 1
ATOM 7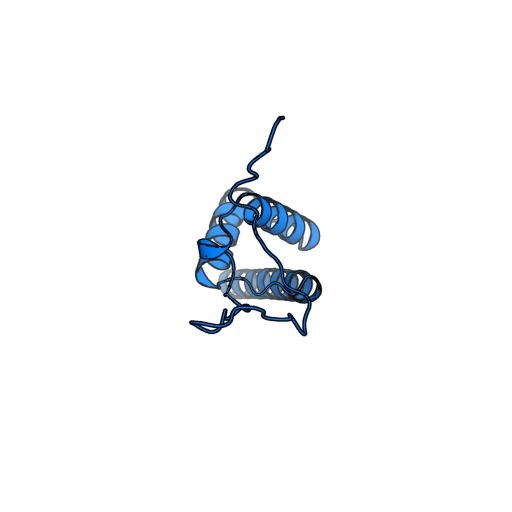25 N N . VAL A 1 89 ? 2.159 -2.160 -9.660 1.00 90.44 89 VAL A N 1
ATOM 726 C CA . VAL A 1 89 ? 2.700 -0.870 -9.242 1.00 90.44 89 VAL A CA 1
ATOM 727 C C . VAL A 1 89 ? 4.222 -0.928 -9.256 1.00 90.44 89 VAL A C 1
ATOM 729 O O . VAL A 1 89 ? 4.825 -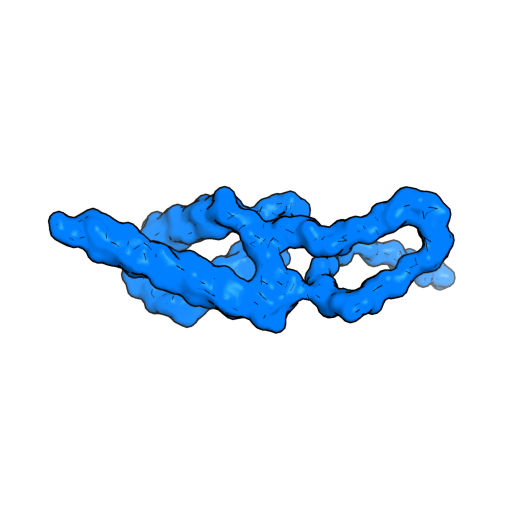1.852 -8.707 1.00 90.44 89 VAL A O 1
ATOM 732 N N . VAL A 1 90 ? 4.837 0.086 -9.862 1.00 91.00 90 VAL A N 1
ATOM 733 C CA . VAL A 1 90 ? 6.291 0.251 -9.952 1.00 91.00 90 VAL A CA 1
ATOM 734 C C . VAL A 1 90 ? 6.712 1.604 -9.390 1.00 91.00 90 VAL A C 1
ATOM 736 O O . VAL A 1 90 ? 5.967 2.577 -9.462 1.00 91.00 90 VAL A O 1
ATOM 739 N N . GLN A 1 91 ? 7.930 1.672 -8.854 1.00 92.56 91 GLN A N 1
ATOM 740 C CA . GLN A 1 91 ? 8.558 2.924 -8.442 1.00 92.56 91 GLN A CA 1
ATOM 741 C C . GLN A 1 91 ? 9.697 3.238 -9.401 1.00 92.56 91 GLN A C 1
ATOM 743 O O . GLN A 1 91 ? 10.645 2.461 -9.534 1.00 92.56 91 GLN A O 1
ATOM 748 N N . VAL A 1 92 ? 9.610 4.394 -10.052 1.00 91.50 92 VAL A N 1
ATOM 749 C CA . VAL A 1 92 ? 10.672 4.890 -10.925 1.00 91.50 92 VAL A CA 1
ATOM 750 C C . VAL A 1 92 ? 11.830 5.366 -10.050 1.00 91.50 92 VAL A C 1
ATOM 752 O O . VAL A 1 92 ? 11.681 6.304 -9.272 1.00 91.50 92 VAL A O 1
ATOM 755 N N . ARG A 1 93 ? 12.979 4.687 -10.142 1.00 89.25 93 ARG A N 1
ATOM 756 C CA . ARG A 1 93 ? 14.183 5.012 -9.354 1.00 89.25 93 ARG A CA 1
ATOM 757 C C . ARG A 1 93 ? 15.021 6.117 -9.993 1.00 89.25 93 ARG A C 1
ATOM 759 O O . ARG A 1 93 ? 15.574 6.949 -9.286 1.00 89.25 93 ARG A O 1
ATOM 766 N N . SER A 1 94 ? 15.109 6.125 -11.316 1.00 90.56 94 SER A N 1
ATOM 767 C CA . SER A 1 94 ? 15.794 7.157 -12.086 1.00 90.56 94 SER A CA 1
ATOM 768 C C . SER A 1 94 ? 15.214 7.225 -13.494 1.00 90.56 94 SER A C 1
ATOM 770 O O . SER A 1 94 ? 14.692 6.239 -14.016 1.00 90.56 94 SER A O 1
ATOM 772 N N . ILE A 1 95 ? 15.305 8.406 -14.100 1.00 89.44 95 ILE A N 1
ATOM 773 C CA . ILE A 1 95 ? 15.009 8.629 -15.513 1.00 89.44 95 ILE A CA 1
ATOM 774 C C . ILE A 1 95 ? 16.275 9.223 -16.112 1.00 89.44 95 ILE A C 1
ATOM 776 O O . ILE A 1 95 ? 16.698 10.309 -15.719 1.00 89.44 95 ILE A O 1
ATOM 780 N N . ASN A 1 96 ? 16.889 8.493 -17.037 1.00 87.75 96 ASN A N 1
ATOM 781 C CA . ASN A 1 96 ? 18.040 8.988 -17.775 1.00 87.75 96 ASN A CA 1
ATOM 782 C C . ASN A 1 96 ? 17.523 9.700 -19.023 1.00 87.75 96 ASN A C 1
ATOM 784 O O . ASN A 1 96 ? 16.975 9.058 -19.919 1.00 87.75 96 ASN A O 1
ATOM 788 N N . TRP A 1 97 ? 17.686 11.018 -19.072 1.00 79.62 97 TRP A N 1
ATOM 789 C CA . TRP A 1 97 ? 17.416 11.793 -20.275 1.00 79.62 97 TRP A CA 1
ATOM 790 C C . TRP A 1 97 ? 18.639 11.708 -21.183 1.00 79.62 97 TRP A C 1
ATOM 792 O O . TRP A 1 97 ? 19.718 12.169 -20.816 1.00 79.62 97 TRP A O 1
ATOM 802 N N . LEU A 1 98 ? 18.477 11.098 -22.355 1.00 75.31 98 LEU A N 1
ATOM 803 C CA . LEU A 1 98 ? 19.422 11.281 -23.448 1.00 75.31 98 LEU A CA 1
ATOM 804 C C . LEU A 1 98 ? 19.077 12.628 -24.079 1.00 75.31 98 LEU A C 1
ATOM 806 O O . LEU A 1 98 ? 18.044 12.762 -24.731 1.00 75.31 98 LEU A O 1
ATOM 810 N N . VAL A 1 99 ? 19.884 13.639 -23.778 1.00 66.94 99 VAL A N 1
ATOM 811 C CA . VAL A 1 99 ? 19.835 14.928 -24.465 1.00 66.94 99 VAL A CA 1
ATOM 812 C C . VAL A 1 99 ? 20.864 14.825 -25.589 1.00 66.94 99 VAL A C 1
ATOM 814 O O . VAL A 1 99 ? 22.048 14.674 -25.287 1.00 66.94 99 VAL A O 1
ATOM 817 N N . ASP A 1 100 ? 20.393 14.799 -26.839 1.00 58.12 100 ASP A N 1
ATOM 818 C CA . ASP A 1 100 ? 21.233 14.959 -28.040 1.00 58.12 100 ASP A CA 1
ATOM 819 C C . ASP A 1 100 ? 21.824 16.377 -28.110 1.00 58.12 100 ASP A C 1
ATOM 821 O O . ASP A 1 100 ? 21.092 17.343 -27.774 1.00 58.12 100 ASP A O 1
#

Sequence (100 aa):
MRDKQQLSMLNIKKASVAELFSKFNVTLKEAWLNEVLEYLQLERADADIPTIIQLVYEQWLFSELSNSTRPKIRLPPFEKKTALDSDVVVQVRSINWLVD

Secondary structure (DSSP, 8-state):
-HHHHHHHHHHHHHHHHHHHHHHTT--B-HHHHHHHHHHHHHHHTT--HHHHHHHHHHHHHTS-HHHHB-----PPTT-S----SS--------------

InterPro domains:
  IPR044881 RecQ-mediated genome instability protein 1, N-terminal helical domain superfamily [G3DSA:1.10.8.1020] (8-63)
  IPR049363 RMI1, N-terminal domain [PF21000] (22-68)

Radius of gyration: 17.47 Å; chains: 1; bounding box: 35×30×56 Å